Protein AF-Q53S85-F1 (afdb_monomer)

pLDDT: mean 75.0, std 13.56, rang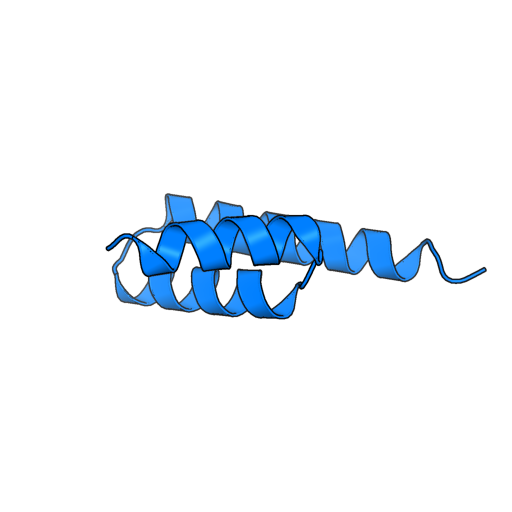e [40.34, 90.19]

Secondary structure (DSSP, 8-state):
-HHHHHHHHHHHHHT-HHHHHHHHHHHHHTT-HHHHHHHHHHHHHHHHHHHHT--

Organism: Homo sapiens (NCBI:txid9606)

InterPro domains:
  IPR024511 WD repeat-containing and planar cell polarity effector protein Fritz [PF11768] (1-39)
  IPR024511 WD repeat-containing and planar cell polarity effector protein Fritz [PTHR13667] (1-54)

Radius of gyration: 11.87 Å; Cα contacts (8 Å, |Δi|>4): 35; chains: 1; bounding box: 32×12×36 Å

Solvent-accessible surface area (backbone atoms only — not comparable to full-atom values): 3030 Å² total; per-residue (Å²): 119,77,64,57,57,56,52,50,54,48,30,63,76,69,58,40,38,68,54,26,47,54,49,16,54,55,21,51,76,70,67,38,55,72,57,18,53,53,25,45,49,53,22,52,52,41,54,57,50,61,67,69,74,74,123

Sequence (55 aa):
YQRFEKAFLLAVDVGARDLFMDIHYLALDKGELALAEVARKRASDIDAESITSGV

Foldseek 3Di:
DVVVVVLVVVCVVVVPLVSLVVQLVVCVVVVVVVSNVVSNVSSVVSVVVVVVVPD

Nearest PDB structures (foldseek):
  7o40-assembly1_A  TM=7.086E-01  e=3.805E+00  Synechocystis sp. PCC 6803 substr. Kazusa
  6zvr-assembly1_C  TM=7.072E-01  e=6.012E+00  Nostoc punctiforme
  6zw4-assembly1_E  TM=7.037E-01  e=8.898E+00  Nostoc punctiforme

Mean predicted aligned error: 8.7 Å

Structure (mmCIF, N/CA/C/O backbone):
data_AF-Q53S85-F1
#
_entry.id   AF-Q53S85-F1
#
loop_
_atom_site.group_PDB
_atom_site.id
_atom_site.type_symbol
_atom_site.label_atom_id
_atom_site.label_alt_id
_atom_site.label_comp_id
_atom_site.label_asym_id
_atom_site.label_entity_id
_atom_site.label_seq_id
_atom_site.pdbx_PDB_ins_code
_atom_site.Cartn_x
_atom_site.Cartn_y
_atom_site.Cartn_z
_atom_site.occupancy
_atom_site.B_iso_or_equiv
_atom_site.auth_seq_id
_atom_site.auth_comp_id
_atom_site.auth_asym_id
_atom_site.auth_atom_id
_atom_site.pdbx_PDB_model_num
ATOM 1 N N . TYR A 1 1 ? -17.246 4.754 2.031 1.00 54.84 1 TYR A N 1
ATOM 2 C CA . TYR A 1 1 ? -16.351 3.585 1.934 1.00 54.84 1 TYR A CA 1
ATOM 3 C C . TYR A 1 1 ? -16.180 3.026 0.513 1.00 54.84 1 TYR A C 1
ATOM 5 O O . TYR A 1 1 ? -15.077 2.611 0.208 1.00 54.84 1 TYR A O 1
ATOM 13 N N . GLN A 1 2 ? -17.152 3.130 -0.408 1.00 52.34 2 GLN A N 1
ATOM 14 C CA . GLN A 1 2 ? -17.020 2.650 -1.809 1.00 52.34 2 GLN A CA 1
ATOM 15 C C . GLN A 1 2 ? -15.908 3.284 -2.683 1.00 52.34 2 GLN A C 1
ATOM 17 O O . GLN A 1 2 ? -15.589 2.752 -3.741 1.00 52.34 2 GLN A O 1
ATOM 22 N N . ARG A 1 3 ? -15.319 4.427 -2.300 1.00 58.41 3 ARG A N 1
ATOM 23 C CA . ARG A 1 3 ? -14.263 5.076 -3.110 1.00 58.41 3 ARG A CA 1
ATOM 24 C C . ARG A 1 3 ? -12.886 4.430 -2.953 1.00 58.41 3 ARG A C 1
ATOM 26 O O . ARG A 1 3 ? -12.100 4.495 -3.888 1.00 58.41 3 ARG A O 1
ATOM 33 N N . PHE A 1 4 ? -12.615 3.799 -1.811 1.00 59.50 4 PHE A N 1
ATOM 34 C CA . PHE A 1 4 ? -11.322 3.160 -1.555 1.00 59.50 4 PHE A CA 1
ATOM 35 C C . PHE A 1 4 ? -11.134 1.897 -2.397 1.00 59.50 4 PHE A C 1
ATOM 37 O O . PHE A 1 4 ? -10.065 1.702 -2.956 1.00 59.50 4 PHE A O 1
ATOM 44 N N . GLU A 1 5 ? -12.186 1.098 -2.576 1.00 61.41 5 GLU A N 1
ATOM 45 C CA . GLU A 1 5 ? -12.150 -0.115 -3.405 1.00 61.41 5 GLU A CA 1
ATOM 46 C C . GLU A 1 5 ? -11.854 0.179 -4.878 1.00 61.41 5 GLU A C 1
ATOM 48 O O . GLU A 1 5 ? -11.013 -0.481 -5.480 1.00 61.41 5 GLU A O 1
ATOM 53 N N . LYS A 1 6 ? -12.493 1.206 -5.457 1.00 67.75 6 LYS A N 1
ATOM 54 C CA . LYS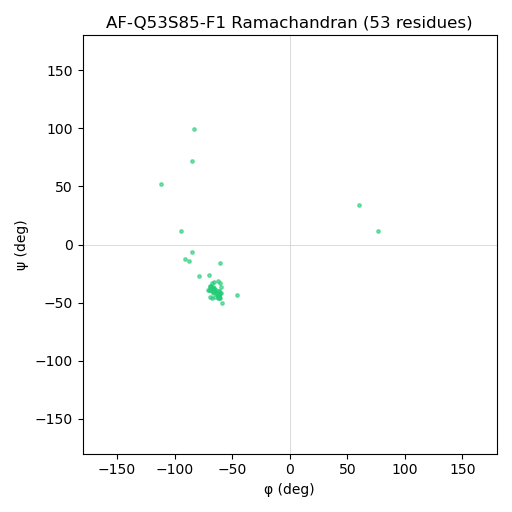 A 1 6 ? -12.213 1.608 -6.845 1.00 67.75 6 LYS A CA 1
ATOM 55 C C . LYS A 1 6 ? -10.792 2.133 -7.023 1.00 67.75 6 LYS A C 1
ATOM 57 O O . LYS A 1 6 ? -10.169 1.826 -8.031 1.00 67.75 6 LYS A O 1
ATOM 62 N N . ALA A 1 7 ? -10.287 2.910 -6.065 1.00 66.06 7 ALA A N 1
ATOM 63 C CA . ALA A 1 7 ? -8.910 3.393 -6.106 1.00 66.06 7 ALA A CA 1
ATOM 64 C C . ALA A 1 7 ? -7.903 2.243 -5.947 1.00 66.06 7 ALA A C 1
ATOM 66 O O . ALA A 1 7 ? -6.878 2.235 -6.615 1.00 66.06 7 ALA A O 1
ATOM 67 N N . PHE A 1 8 ? -8.224 1.244 -5.122 1.00 63.62 8 PHE A N 1
ATOM 68 C CA . PHE A 1 8 ? -7.397 0.058 -4.926 1.00 63.62 8 PHE A CA 1
ATOM 69 C C . PHE A 1 8 ? -7.339 -0.821 -6.181 1.00 63.62 8 PHE A C 1
ATOM 71 O O . PHE A 1 8 ? -6.257 -1.209 -6.605 1.00 63.62 8 PHE A O 1
ATOM 78 N N . LEU A 1 9 ? -8.486 -1.084 -6.816 1.00 68.31 9 LEU A N 1
ATOM 79 C CA . LEU A 1 9 ? -8.542 -1.802 -8.094 1.00 68.31 9 LEU A CA 1
ATOM 80 C C . LEU A 1 9 ? -7.792 -1.041 -9.196 1.00 68.31 9 LEU A C 1
ATOM 82 O O . LEU A 1 9 ? -7.027 -1.648 -9.932 1.00 68.31 9 LEU A O 1
ATOM 86 N N . LEU A 1 10 ? -7.910 0.292 -9.241 1.00 69.69 10 LEU A N 1
ATOM 87 C CA . LEU A 1 10 ? -7.151 1.116 -10.184 1.00 69.69 10 LEU A CA 1
ATOM 88 C C . LEU A 1 10 ? -5.636 1.077 -9.917 1.00 69.69 10 LEU A C 1
ATOM 90 O O . LEU A 1 10 ? -4.860 1.063 -10.863 1.00 69.69 10 LEU A O 1
ATOM 94 N N . ALA A 1 11 ? -5.199 1.040 -8.653 1.00 66.12 11 ALA A N 1
ATOM 95 C CA . ALA A 1 11 ? -3.782 0.892 -8.296 1.00 66.12 11 ALA A CA 1
ATOM 96 C C . ALA A 1 11 ? -3.186 -0.405 -8.843 1.00 66.12 11 ALA A C 1
ATOM 98 O O . ALA A 1 11 ? -2.052 -0.418 -9.319 1.00 66.12 11 ALA A O 1
ATOM 99 N N . VAL A 1 12 ? -3.971 -1.482 -8.746 1.00 64.50 12 VAL A N 1
ATOM 100 C CA . VAL A 1 12 ? -3.624 -2.812 -9.246 1.00 64.50 12 VAL A CA 1
ATOM 101 C C . VAL A 1 12 ? -3.602 -2.809 -10.775 1.00 64.50 12 VAL A C 1
ATOM 103 O O . VAL A 1 12 ? -2.630 -3.288 -11.347 1.00 64.50 12 VAL A O 1
ATOM 106 N N . ASP A 1 13 ? -4.604 -2.210 -11.426 1.00 66.25 13 ASP A N 1
ATOM 107 C CA . ASP A 1 13 ? -4.702 -2.149 -12.892 1.00 66.25 13 ASP A CA 1
ATOM 108 C C . ASP A 1 13 ? -3.622 -1.259 -13.533 1.00 66.25 13 ASP A C 1
ATOM 110 O O . ASP A 1 13 ? -3.136 -1.559 -14.620 1.00 66.25 13 ASP A O 1
ATOM 114 N N . VAL A 1 14 ? -3.237 -0.159 -12.876 1.00 69.06 14 VAL A N 1
ATOM 115 C CA . VAL A 1 14 ? -2.207 0.779 -13.365 1.00 69.06 14 VAL A CA 1
ATOM 116 C C . VAL A 1 14 ? -0.798 0.356 -12.925 1.00 69.06 14 VAL A C 1
ATOM 118 O O . VAL A 1 14 ? 0.184 0.868 -13.456 1.00 69.06 14 VAL A O 1
ATOM 121 N N . GLY A 1 15 ? -0.670 -0.565 -11.963 1.00 65.69 15 GLY A N 1
ATOM 122 C CA . GLY A 1 15 ? 0.628 -0.942 -11.397 1.00 65.69 15 GLY A CA 1
ATOM 123 C C . GLY A 1 15 ? 1.342 0.252 -10.756 1.00 65.69 15 GLY A C 1
ATOM 124 O O . GLY A 1 15 ? 2.558 0.384 -10.843 1.00 65.69 15 GLY A O 1
ATOM 125 N N . ALA A 1 16 ? 0.595 1.179 -10.153 1.00 76.62 16 ALA A N 1
ATOM 126 C CA . ALA A 1 16 ? 1.164 2.412 -9.621 1.00 76.62 16 ALA A CA 1
ATOM 127 C C . ALA A 1 16 ? 1.757 2.177 -8.224 1.00 76.62 16 ALA A C 1
ATOM 129 O O . ALA A 1 16 ? 1.034 2.194 -7.224 1.00 76.62 16 ALA A O 1
ATOM 130 N N . ARG A 1 17 ? 3.085 2.009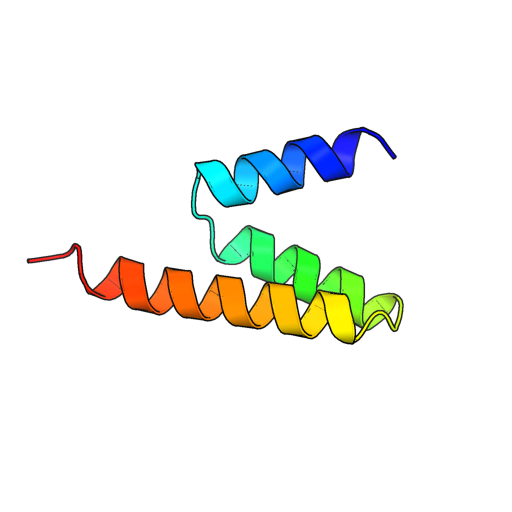 -8.150 1.00 79.88 17 ARG A N 1
ATOM 131 C CA . ARG A 1 17 ? 3.853 1.894 -6.893 1.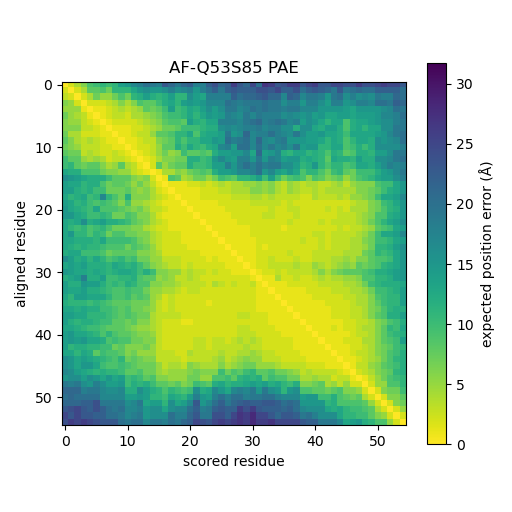00 79.88 17 ARG A CA 1
ATOM 132 C C . ARG A 1 17 ? 3.459 2.956 -5.864 1.00 79.88 17 ARG A C 1
ATOM 134 O O . ARG A 1 17 ? 3.280 2.643 -4.689 1.00 79.88 17 ARG A O 1
ATOM 141 N N . ASP A 1 18 ? 3.300 4.198 -6.310 1.00 78.81 18 ASP A N 1
ATOM 142 C CA . ASP A 1 18 ? 3.038 5.335 -5.429 1.00 78.81 18 ASP A CA 1
ATOM 143 C C . ASP A 1 18 ? 1.669 5.214 -4.726 1.00 78.81 18 ASP A C 1
ATOM 145 O O . ASP A 1 18 ? 1.558 5.540 -3.547 1.00 78.81 18 ASP A O 1
ATOM 149 N N . LEU A 1 19 ? 0.658 4.608 -5.370 1.00 82.25 19 LEU A N 1
ATOM 150 C CA . LEU A 1 19 ? -0.644 4.355 -4.733 1.00 82.25 19 LEU A CA 1
ATOM 151 C C . LEU A 1 19 ? -0.554 3.286 -3.634 1.00 82.25 19 LEU A C 1
ATOM 153 O O . LEU A 1 19 ? -1.232 3.381 -2.610 1.00 82.25 19 LEU A O 1
ATOM 157 N N . PHE A 1 20 ? 0.290 2.268 -3.821 1.00 84.56 20 PHE A N 1
ATOM 158 C CA . PHE A 1 20 ? 0.557 1.281 -2.774 1.00 84.56 20 PHE A CA 1
ATOM 159 C C . PHE A 1 20 ? 1.309 1.901 -1.592 1.00 84.56 20 PHE A C 1
ATOM 161 O O . PHE A 1 20 ? 1.048 1.528 -0.448 1.00 84.56 20 PHE A O 1
ATOM 168 N N . MET A 1 21 ? 2.184 2.879 -1.841 1.00 85.38 21 MET A N 1
ATOM 169 C CA . MET A 1 21 ? 2.845 3.634 -0.774 1.00 85.38 21 MET A CA 1
ATOM 170 C C . MET A 1 21 ? 1.857 4.518 0.000 1.00 85.38 21 MET A C 1
ATOM 172 O O . MET A 1 21 ? 1.894 4.516 1.230 1.00 85.38 21 MET A O 1
ATOM 176 N N . ASP A 1 22 ? 0.903 5.173 -0.667 1.00 85.62 22 ASP A N 1
ATOM 177 C CA . ASP A 1 22 ? -0.168 5.921 0.012 1.00 85.62 22 ASP A CA 1
ATOM 178 C C . ASP A 1 22 ? -1.020 5.011 0.916 1.00 85.62 22 ASP A C 1
ATOM 180 O O . ASP A 1 22 ? -1.335 5.358 2.059 1.00 85.62 22 ASP A O 1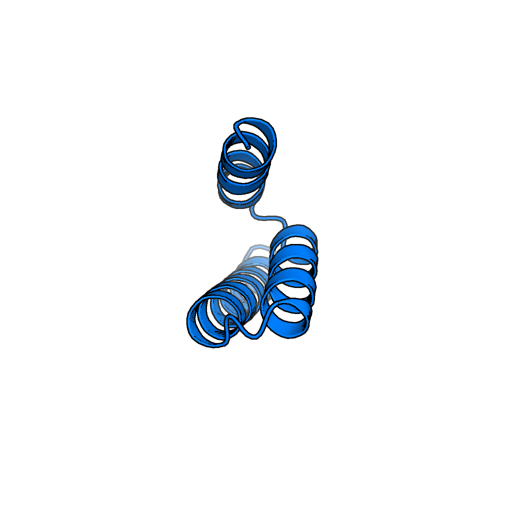
ATOM 184 N N . ILE A 1 23 ? -1.354 3.806 0.43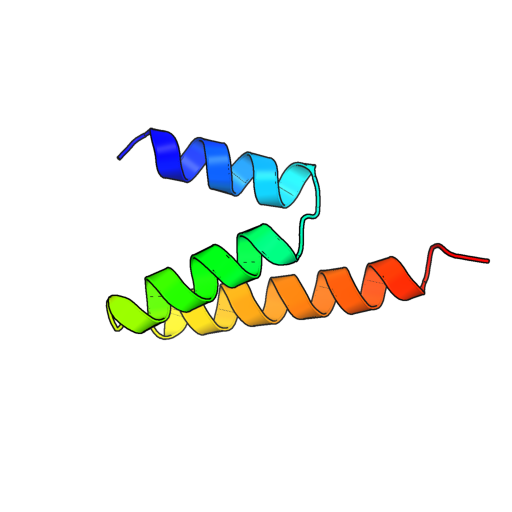8 1.00 85.62 23 ILE A N 1
ATOM 185 C CA . ILE A 1 23 ? -2.080 2.795 1.223 1.00 85.62 23 ILE A CA 1
ATOM 186 C C . ILE A 1 23 ? -1.233 2.302 2.404 1.00 85.62 23 ILE A C 1
ATOM 188 O O . ILE A 1 23 ? -1.769 2.120 3.497 1.00 85.62 23 ILE A O 1
ATOM 192 N N . HIS A 1 24 ? 0.074 2.108 2.212 1.00 89.12 24 HIS A N 1
ATOM 193 C CA . HIS A 1 24 ? 0.996 1.705 3.272 1.00 89.12 24 HIS A CA 1
ATOM 194 C C . HIS A 1 24 ? 1.014 2.720 4.421 1.00 89.12 24 HIS A C 1
ATOM 196 O O . HIS A 1 24 ? 0.816 2.337 5.576 1.00 89.12 24 HIS A O 1
ATOM 202 N N . TYR A 1 25 ? 1.181 4.010 4.116 1.00 86.12 25 TYR A N 1
ATOM 203 C CA . TYR A 1 25 ? 1.183 5.060 5.137 1.00 86.12 25 TYR A CA 1
ATOM 204 C C . TYR A 1 25 ? -0.183 5.216 5.815 1.00 86.12 25 TYR A C 1
ATOM 206 O O . TYR A 1 25 ? -0.241 5.367 7.034 1.00 86.12 25 TYR A O 1
ATOM 214 N N . LEU A 1 26 ? -1.285 5.096 5.065 1.00 86.81 26 LEU A N 1
ATOM 215 C CA . LEU A 1 26 ? -2.634 5.128 5.637 1.00 86.81 26 LEU A CA 1
ATOM 216 C C . LEU A 1 26 ? -2.902 3.943 6.579 1.00 86.81 26 LEU A C 1
ATOM 218 O O . LEU A 1 26 ? -3.568 4.097 7.602 1.00 86.81 26 LEU A O 1
ATOM 222 N N . ALA A 1 27 ? -2.412 2.752 6.234 1.00 89.19 27 ALA A N 1
ATOM 223 C CA . ALA A 1 27 ? -2.542 1.561 7.064 1.00 89.19 27 ALA A CA 1
ATOM 224 C C . ALA A 1 27 ? -1.685 1.659 8.337 1.00 89.19 27 ALA A C 1
ATOM 226 O O . ALA A 1 27 ? -2.157 1.288 9.410 1.00 89.19 27 ALA A O 1
ATOM 227 N N . LEU A 1 28 ? -0.473 2.220 8.239 1.00 89.06 28 LEU A N 1
ATOM 228 C CA . LEU A 1 28 ? 0.380 2.500 9.398 1.00 89.06 28 LEU A CA 1
ATOM 229 C C . LEU A 1 28 ? -0.273 3.481 10.374 1.00 89.06 28 LEU A C 1
ATOM 231 O O . LEU A 1 28 ? -0.295 3.205 11.570 1.00 89.06 28 LEU A O 1
ATOM 235 N N . ASP A 1 29 ? -0.843 4.579 9.872 1.00 89.38 29 ASP A N 1
ATOM 236 C CA . ASP A 1 29 ? -1.524 5.587 10.698 1.00 89.38 29 ASP A CA 1
ATOM 237 C C . ASP A 1 29 ? -2.720 4.995 11.466 1.00 89.38 29 ASP A C 1
ATOM 239 O O . ASP A 1 29 ? -2.993 5.349 12.611 1.00 89.38 29 ASP A O 1
ATOM 243 N N . LYS A 1 30 ? -3.395 4.006 10.868 1.00 87.06 30 LYS A N 1
ATOM 244 C CA . LYS A 1 30 ? -4.512 3.281 11.491 1.00 87.06 30 LYS A CA 1
ATOM 245 C C . LYS A 1 30 ? -4.095 2.116 12.393 1.00 87.06 30 LYS A C 1
ATOM 247 O O . LYS A 1 30 ? -4.963 1.531 13.036 1.00 87.06 30 LYS A O 1
ATOM 252 N N . GLY A 1 31 ? -2.810 1.761 12.439 1.00 90.19 31 GLY A N 1
ATOM 253 C CA . GLY A 1 31 ? -2.309 0.595 13.175 1.00 90.19 31 GLY A CA 1
ATOM 254 C C . GLY A 1 31 ? -2.571 -0.756 12.494 1.00 90.19 31 GLY A C 1
ATOM 255 O O . GLY A 1 31 ? -2.369 -1.804 13.103 1.00 90.19 31 GLY A O 1
ATOM 256 N N . GLU A 1 32 ? -2.987 -0.755 11.227 1.00 88.19 32 GLU A N 1
ATOM 257 C CA . GLU A 1 32 ? -3.268 -1.955 10.432 1.00 88.19 32 GLU A CA 1
ATOM 258 C C . GLU A 1 32 ? -1.984 -2.492 9.787 1.00 88.19 32 GLU A C 1
ATOM 260 O O . GLU A 1 32 ? -1.755 -2.390 8.577 1.00 88.19 32 GLU A O 1
ATOM 265 N N . LEU A 1 33 ? -1.113 -3.070 10.617 1.00 87.50 33 LEU A N 1
ATOM 266 C CA . LEU A 1 33 ? 0.221 -3.527 10.209 1.00 87.50 33 LEU A CA 1
ATOM 267 C C . LEU A 1 33 ? 0.182 -4.586 9.098 1.00 87.50 33 LEU A C 1
ATOM 269 O O . LEU A 1 33 ? 1.014 -4.552 8.193 1.00 87.50 33 LEU A O 1
ATOM 273 N N . ALA A 1 34 ? -0.809 -5.482 9.119 1.00 88.12 34 ALA A N 1
ATOM 274 C CA . ALA A 1 34 ? -0.965 -6.514 8.094 1.00 88.12 34 ALA A CA 1
ATOM 275 C C . ALA A 1 34 ? -1.227 -5.904 6.707 1.00 88.12 34 ALA A C 1
ATOM 277 O O . ALA A 1 34 ? -0.631 -6.318 5.712 1.00 88.12 34 ALA A O 1
ATOM 278 N N . LEU A 1 35 ? -2.083 -4.879 6.638 1.00 84.44 35 LEU A N 1
ATOM 279 C CA . LEU A 1 35 ? -2.363 -4.174 5.390 1.00 84.44 35 LEU A CA 1
ATOM 280 C C . LEU A 1 35 ? -1.149 -3.350 4.939 1.00 84.44 35 LEU A C 1
ATOM 282 O O . LEU A 1 35 ? -0.822 -3.334 3.752 1.00 84.44 35 LEU A O 1
ATOM 286 N N . ALA A 1 36 ? -0.449 -2.720 5.886 1.00 89.38 36 ALA A N 1
ATOM 287 C CA . ALA A 1 36 ? 0.757 -1.950 5.615 1.00 89.38 36 ALA A CA 1
ATOM 288 C C . ALA A 1 36 ? 1.878 -2.817 5.017 1.00 89.38 36 ALA A C 1
ATOM 290 O O . ALA A 1 36 ? 2.524 -2.400 4.053 1.00 89.38 36 ALA A O 1
ATOM 291 N N . GLU A 1 37 ? 2.106 -4.021 5.544 1.00 90.12 37 GLU A N 1
ATOM 292 C CA . GLU A 1 37 ? 3.111 -4.946 5.010 1.00 90.12 37 GLU A CA 1
ATOM 293 C C . GLU A 1 37 ? 2.771 -5.420 3.599 1.00 90.12 37 GLU A C 1
ATOM 295 O O . GLU A 1 37 ? 3.642 -5.412 2.724 1.00 90.12 37 GLU A O 1
ATOM 300 N N . VAL A 1 38 ? 1.509 -5.791 3.361 1.00 88.06 38 VAL A N 1
ATOM 301 C CA . VAL A 1 38 ? 1.049 -6.225 2.037 1.00 88.06 38 VAL A CA 1
ATOM 302 C C . VAL A 1 38 ? 1.208 -5.098 1.018 1.00 88.06 38 VAL A C 1
ATOM 304 O O . VAL A 1 38 ? 1.744 -5.337 -0.062 1.00 88.06 38 VAL A O 1
ATOM 307 N N . ALA A 1 39 ? 0.813 -3.870 1.362 1.00 87.44 39 ALA A N 1
ATOM 308 C CA . ALA A 1 39 ? 0.940 -2.715 0.478 1.00 87.44 39 ALA A CA 1
ATOM 309 C C . ALA A 1 39 ? 2.407 -2.415 0.131 1.00 87.44 39 ALA A C 1
ATOM 311 O O . ALA A 1 39 ? 2.747 -2.282 -1.044 1.00 87.44 39 ALA A O 1
ATOM 312 N N . ARG A 1 40 ? 3.303 -2.415 1.128 1.00 87.75 40 ARG A N 1
ATOM 313 C CA . ARG A 1 40 ? 4.742 -2.208 0.902 1.00 87.75 40 ARG A CA 1
ATOM 314 C C . ARG A 1 40 ? 5.339 -3.288 0.005 1.00 87.75 40 ARG A C 1
ATOM 316 O O . ARG A 1 40 ? 6.092 -2.969 -0.906 1.00 87.75 40 ARG A O 1
ATOM 323 N N . LYS A 1 41 ? 5.002 -4.558 0.249 1.00 88.62 41 LYS A N 1
ATOM 324 C CA . LYS A 1 41 ? 5.510 -5.675 -0.556 1.00 88.62 41 LYS A CA 1
ATOM 325 C C . LYS A 1 41 ? 5.085 -5.541 -2.018 1.00 88.62 41 LYS A C 1
ATOM 327 O O . LYS A 1 41 ? 5.929 -5.636 -2.896 1.00 88.62 41 LYS A O 1
ATOM 332 N N . ARG A 1 42 ? 3.810 -5.225 -2.269 1.00 83.44 42 ARG A N 1
ATOM 333 C CA . ARG A 1 42 ? 3.295 -4.987 -3.628 1.00 83.44 42 ARG A CA 1
ATOM 334 C C . ARG A 1 42 ? 3.975 -3.802 -4.311 1.00 83.44 42 ARG A C 1
ATOM 336 O O . ARG A 1 42 ? 4.296 -3.901 -5.488 1.00 83.44 42 ARG A O 1
ATOM 343 N N . ALA A 1 43 ? 4.244 -2.721 -3.578 1.00 85.44 43 ALA A N 1
ATOM 344 C CA . ALA A 1 43 ? 5.001 -1.588 -4.103 1.00 85.44 43 ALA A CA 1
ATOM 345 C C . ALA A 1 43 ? 6.425 -2.000 -4.520 1.00 85.44 43 ALA A C 1
ATOM 347 O O . ALA A 1 43 ? 6.881 -1.626 -5.595 1.00 85.44 43 ALA A O 1
ATOM 348 N N . SER A 1 44 ? 7.113 -2.794 -3.695 1.00 83.56 44 SER A N 1
ATOM 349 C CA . SER A 1 44 ? 8.451 -3.308 -4.008 1.00 83.56 44 SER A CA 1
ATOM 350 C C . SER A 1 44 ? 8.461 -4.286 -5.184 1.00 83.56 44 SER A C 1
ATOM 352 O O . SER A 1 44 ? 9.377 -4.225 -5.997 1.00 83.56 44 SER A O 1
ATOM 354 N N . ASP A 1 45 ? 7.452 -5.152 -5.299 1.00 83.06 45 ASP A N 1
ATOM 355 C CA . ASP A 1 45 ? 7.323 -6.085 -6.424 1.00 83.06 45 ASP A CA 1
ATOM 356 C C . ASP A 1 45 ? 7.152 -5.313 -7.749 1.00 83.06 45 ASP A C 1
ATOM 358 O O . ASP A 1 45 ? 7.822 -5.607 -8.734 1.00 83.06 45 ASP A O 1
ATOM 362 N N . ILE A 1 46 ? 6.334 -4.253 -7.751 1.00 78.69 46 ILE A N 1
ATOM 363 C CA . ILE A 1 46 ? 6.134 -3.365 -8.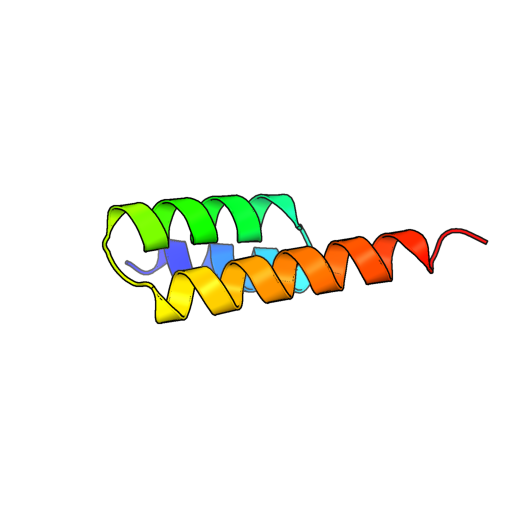910 1.00 78.69 46 ILE A CA 1
ATOM 364 C C . ILE A 1 46 ? 7.404 -2.583 -9.261 1.00 78.69 46 ILE A C 1
ATOM 366 O O . ILE A 1 46 ? 7.716 -2.416 -10.440 1.00 78.69 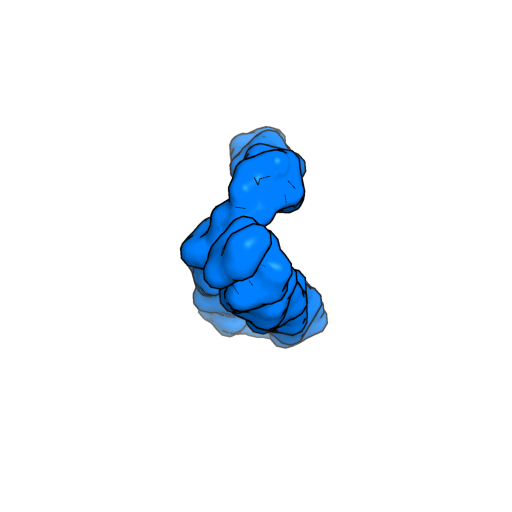46 ILE A O 1
ATOM 370 N N . ASP A 1 47 ? 8.137 -2.084 -8.263 1.00 71.00 47 ASP A N 1
ATOM 371 C CA . ASP A 1 47 ? 9.415 -1.391 -8.470 1.00 71.00 47 ASP A CA 1
ATOM 372 C C . ASP A 1 47 ? 10.440 -2.326 -9.131 1.00 71.00 47 ASP A C 1
ATOM 374 O O . ASP A 1 47 ? 11.106 -1.950 -10.094 1.00 71.00 47 ASP A O 1
ATOM 378 N N . ALA A 1 48 ? 10.489 -3.583 -8.678 1.00 70.19 48 ALA A N 1
ATOM 379 C CA . ALA A 1 48 ? 11.339 -4.618 -9.253 1.00 70.19 48 ALA A CA 1
ATOM 380 C C . ALA A 1 48 ? 10.914 -5.006 -10.683 1.00 70.19 48 ALA A C 1
ATOM 382 O O . ALA A 1 48 ? 11.771 -5.139 -11.554 1.00 70.19 48 ALA A O 1
ATOM 383 N N . GLU A 1 49 ? 9.613 -5.139 -10.959 1.00 64.19 49 GLU A N 1
ATOM 384 C CA . GLU A 1 49 ? 9.098 -5.444 -12.303 1.00 64.19 49 GLU A CA 1
ATOM 385 C C . GLU A 1 49 ? 9.289 -4.274 -13.287 1.00 64.19 49 GLU A C 1
ATOM 387 O O . GLU A 1 49 ? 9.660 -4.496 -14.445 1.00 64.19 49 GLU A O 1
ATOM 392 N N . SER A 1 50 ? 9.146 -3.026 -12.828 1.00 56.22 50 SER A N 1
ATOM 393 C CA . SER A 1 50 ? 9.356 -1.816 -13.644 1.00 56.22 50 SER A CA 1
ATOM 394 C C . SER A 1 50 ? 10.798 -1.691 -14.145 1.00 56.22 50 SER A C 1
ATOM 396 O O . SER A 1 50 ? 11.029 -1.209 -15.252 1.00 56.22 50 SER A O 1
ATOM 398 N N . ILE A 1 51 ? 11.773 -2.178 -13.371 1.00 56.84 51 ILE A N 1
ATOM 399 C CA . ILE A 1 51 ? 13.191 -2.221 -13.764 1.00 56.84 51 ILE A CA 1
ATOM 400 C 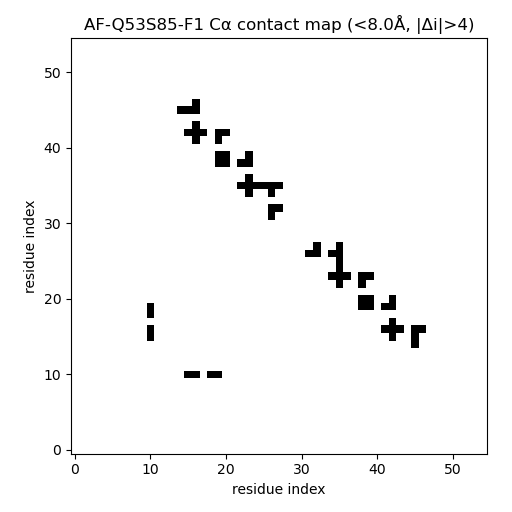C . ILE A 1 51 ? 13.427 -3.258 -14.886 1.00 56.84 51 ILE A C 1
ATOM 402 O O . ILE A 1 51 ? 14.352 -3.104 -15.680 1.00 56.84 51 ILE A O 1
ATOM 406 N N . THR A 1 52 ? 12.590 -4.298 -14.999 1.00 54.38 52 THR A N 1
ATOM 407 C CA . THR A 1 52 ? 12.800 -5.418 -15.943 1.00 54.38 52 THR A CA 1
ATOM 408 C C . THR A 1 52 ? 12.153 -5.252 -17.320 1.00 54.38 52 THR A C 1
ATOM 410 O O . THR A 1 52 ? 12.514 -5.983 -18.237 1.00 54.38 52 THR A O 1
ATOM 413 N N . SER A 1 53 ? 11.257 -4.277 -17.511 1.00 48.78 53 SER A N 1
ATOM 414 C CA . SER A 1 53 ? 10.619 -4.006 -18.818 1.00 48.78 53 SER A CA 1
ATOM 415 C C . SER A 1 53 ? 11.328 -2.929 -19.657 1.00 48.78 53 SER A C 1
ATOM 417 O O . SER A 1 53 ? 10.775 -2.452 -20.645 1.00 48.78 53 SER A O 1
ATOM 419 N N . GLY A 1 54 ? 12.543 -2.526 -19.270 1.00 49.91 54 GLY A N 1
ATOM 420 C CA . GLY A 1 54 ? 13.340 -1.495 -19.942 1.00 49.91 54 GLY A CA 1
ATOM 421 C C . GLY A 1 54 ? 14.600 -2.020 -20.638 1.00 49.91 54 GLY A C 1
ATOM 422 O O . GLY A 1 54 ? 15.679 -1.493 -20.372 1.00 49.91 54 GLY A O 1
ATOM 423 N N . VAL A 1 55 ? 14.483 -3.044 -21.494 1.00 40.34 55 VAL A N 1
ATOM 424 C CA . VAL A 1 55 ? 15.525 -3.465 -22.460 1.00 40.34 55 VAL A CA 1
ATOM 425 C C . VAL A 1 55 ? 14.902 -3.685 -23.829 1.00 40.34 55 VAL A C 1
ATOM 427 O O . VAL A 1 55 ? 13.869 -4.388 -23.890 1.00 40.34 55 VAL A O 1
#